Protein AF-A0A418GKV7-F1 (afdb_monomer)

Structure (mmCIF, N/CA/C/O backbone):
data_AF-A0A418GKV7-F1
#
_entry.id   AF-A0A418GKV7-F1
#
loop_
_atom_site.group_PDB
_atom_site.id
_atom_site.type_symbol
_atom_site.label_atom_id
_atom_site.label_alt_id
_atom_site.label_comp_id
_atom_site.label_asym_id
_atom_site.label_entity_id
_atom_site.label_seq_id
_atom_site.pdbx_PDB_ins_code
_atom_site.Cartn_x
_atom_site.Cartn_y
_atom_site.Cartn_z
_atom_site.occupancy
_atom_site.B_iso_or_equiv
_atom_site.auth_seq_id
_atom_site.auth_comp_id
_atom_site.auth_asym_id
_atom_site.auth_atom_id
_atom_site.pdbx_PDB_model_num
ATOM 1 N N . VAL A 1 1 ? -2.988 7.170 10.129 1.00 97.88 1 VAL A N 1
ATOM 2 C CA . VAL A 1 1 ? -1.529 7.357 9.919 1.00 97.88 1 VAL A CA 1
ATOM 3 C C . VAL A 1 1 ? -0.896 5.989 9.785 1.00 97.88 1 VAL A C 1
ATOM 5 O O . VAL A 1 1 ? -1.300 5.103 10.531 1.00 97.88 1 VAL A O 1
ATOM 8 N N . VAL A 1 2 ? 0.037 5.816 8.848 1.00 98.38 2 VAL A N 1
ATOM 9 C CA . VAL A 1 2 ? 0.701 4.531 8.588 1.00 98.38 2 VAL A CA 1
ATOM 10 C C . VAL A 1 2 ? 2.217 4.700 8.484 1.00 98.38 2 VAL A C 1
ATOM 12 O O . VAL A 1 2 ? 2.697 5.777 8.138 1.00 98.38 2 VAL A O 1
ATOM 15 N N . HIS A 1 3 ? 2.953 3.642 8.810 1.00 98.31 3 HIS A N 1
ATOM 16 C CA . HIS A 1 3 ? 4.384 3.502 8.544 1.00 98.31 3 HIS A CA 1
ATOM 17 C C . HIS A 1 3 ? 4.727 2.019 8.407 1.00 98.31 3 HIS A C 1
ATOM 19 O O . HIS A 1 3 ? 4.265 1.203 9.211 1.00 98.31 3 HIS A O 1
ATOM 25 N N . SER A 1 4 ? 5.554 1.657 7.429 1.00 97.44 4 SER A N 1
ATOM 26 C CA . SER A 1 4 ? 5.876 0.257 7.164 1.00 97.44 4 SER A CA 1
ATOM 27 C C . SER A 1 4 ? 7.286 0.091 6.617 1.00 97.44 4 SER A C 1
ATOM 29 O O . SER A 1 4 ? 7.594 0.610 5.554 1.00 97.44 4 SER A O 1
ATOM 31 N N . GLY A 1 5 ? 8.156 -0.631 7.330 1.00 92.12 5 GLY A N 1
ATOM 32 C CA . GLY A 1 5 ? 9.451 -1.069 6.786 1.00 92.12 5 GLY A CA 1
ATOM 33 C C . GLY A 1 5 ? 10.395 0.035 6.284 1.00 92.12 5 GLY A C 1
ATOM 34 O O . GLY A 1 5 ? 11.292 -0.256 5.505 1.00 92.12 5 GLY A O 1
ATOM 35 N N . GLY A 1 6 ? 10.218 1.291 6.709 1.00 93.75 6 GLY A N 1
ATOM 36 C CA . GLY A 1 6 ? 10.964 2.441 6.172 1.00 93.75 6 GLY A CA 1
ATOM 37 C C . GLY A 1 6 ? 10.204 3.271 5.131 1.00 93.75 6 GLY A C 1
ATOM 38 O O . GLY A 1 6 ? 10.687 4.333 4.751 1.00 93.75 6 GLY A O 1
ATOM 39 N N . MET A 1 7 ? 9.009 2.838 4.735 1.00 94.69 7 MET A N 1
ATOM 40 C CA . MET A 1 7 ? 8.090 3.549 3.848 1.00 94.69 7 MET A CA 1
ATOM 41 C C . MET A 1 7 ? 7.012 4.308 4.639 1.00 94.69 7 MET A C 1
ATOM 43 O O . MET A 1 7 ? 6.664 3.958 5.775 1.00 94.69 7 MET A O 1
ATOM 47 N N . ASP A 1 8 ? 6.469 5.355 4.028 1.00 97.19 8 ASP A N 1
ATOM 48 C CA . ASP A 1 8 ? 5.392 6.220 4.524 1.00 97.19 8 ASP A CA 1
ATOM 49 C C . ASP A 1 8 ? 4.000 5.828 3.986 1.00 97.19 8 ASP A C 1
ATOM 51 O O . ASP A 1 8 ? 3.052 6.610 4.033 1.00 97.19 8 ASP A O 1
ATOM 55 N N . GLU A 1 9 ? 3.865 4.581 3.538 1.00 97.75 9 GLU A N 1
ATOM 56 C CA . GLU A 1 9 ? 2.659 3.978 2.963 1.00 97.75 9 GLU A CA 1
ATOM 57 C C . GLU A 1 9 ? 2.362 2.601 3.587 1.00 97.75 9 GLU A C 1
ATOM 59 O O . GLU A 1 9 ? 3.161 2.059 4.363 1.00 97.75 9 GLU A O 1
ATOM 64 N N . VAL A 1 10 ? 1.207 2.015 3.252 1.00 97.81 10 VAL A N 1
ATOM 65 C CA . VAL A 1 10 ? 0.971 0.582 3.483 1.00 97.81 10 VAL A CA 1
ATOM 66 C C . VAL A 1 10 ? 1.885 -0.189 2.539 1.00 97.81 10 VAL A C 1
ATOM 68 O O . VAL A 1 10 ? 1.817 0.007 1.325 1.00 97.81 10 VAL A O 1
ATOM 71 N N . SER A 1 11 ? 2.726 -1.070 3.080 1.00 95.12 11 SER A N 1
ATOM 72 C CA . SER A 1 11 ? 3.658 -1.859 2.272 1.00 95.12 11 SER A CA 1
ATOM 73 C C . SER A 1 11 ? 3.319 -3.349 2.286 1.00 95.12 11 SER A C 1
ATOM 75 O O . SER A 1 11 ? 2.726 -3.861 3.234 1.00 95.12 11 SER A O 1
ATOM 77 N N . LEU A 1 12 ? 3.719 -4.050 1.220 1.00 96.06 12 LEU A N 1
ATOM 78 C CA . LEU A 1 12 ? 3.553 -5.503 1.086 1.00 96.06 12 LEU A CA 1
ATOM 79 C C . LEU A 1 12 ? 4.825 -6.293 1.423 1.00 96.06 12 LEU A C 1
ATOM 81 O O . LEU A 1 12 ? 4.793 -7.520 1.425 1.00 96.06 12 LEU A O 1
ATOM 85 N N . HIS A 1 13 ? 5.943 -5.615 1.689 1.00 95.25 13 HIS A N 1
ATOM 86 C CA . HIS A 1 13 ? 7.227 -6.254 2.000 1.00 95.25 13 HIS A CA 1
ATOM 87 C C . HIS A 1 13 ? 7.515 -6.304 3.509 1.00 95.25 13 HIS A C 1
ATOM 89 O O . HIS A 1 13 ? 8.423 -7.013 3.944 1.00 95.25 13 HIS A O 1
ATOM 95 N N . ALA A 1 14 ? 6.757 -5.556 4.316 1.00 96.38 14 ALA A N 1
ATOM 96 C CA . ALA A 1 14 ? 6.881 -5.506 5.765 1.00 96.38 14 ALA A CA 1
ATOM 97 C C . ALA A 1 14 ? 5.514 -5.245 6.423 1.00 96.38 14 ALA A C 1
ATOM 99 O O . ALA A 1 14 ? 4.620 -4.684 5.789 1.00 96.38 14 ALA A O 1
ATOM 100 N N . PRO A 1 15 ? 5.334 -5.588 7.710 1.00 97.94 15 PRO A N 1
ATOM 101 C CA . PRO A 1 15 ? 4.144 -5.183 8.446 1.00 97.94 15 PRO A CA 1
ATOM 102 C C . PRO A 1 15 ? 3.974 -3.656 8.477 1.00 97.94 15 PRO A C 1
ATOM 104 O O . PRO A 1 15 ? 4.946 -2.902 8.584 1.00 97.94 15 PRO A O 1
ATOM 107 N N . THR A 1 16 ? 2.733 -3.187 8.416 1.00 98.56 16 THR A N 1
ATOM 108 C CA . THR A 1 16 ? 2.362 -1.772 8.508 1.00 98.56 16 THR A CA 1
ATOM 109 C C . THR A 1 16 ? 1.851 -1.462 9.907 1.00 98.56 16 THR A C 1
ATOM 111 O O . THR A 1 16 ? 0.902 -2.081 10.376 1.00 98.56 16 THR A O 1
ATOM 114 N N . ILE A 1 17 ? 2.462 -0.489 10.579 1.00 98.56 17 ILE A N 1
ATOM 115 C CA . ILE A 1 17 ? 1.974 0.052 11.849 1.00 98.56 17 ILE A CA 1
ATOM 116 C C . ILE A 1 17 ? 0.948 1.137 11.532 1.00 98.56 17 ILE A C 1
ATOM 118 O O . ILE A 1 17 ? 1.238 2.067 10.777 1.00 98.56 17 ILE A O 1
ATOM 122 N N . VAL A 1 18 ? -0.236 1.032 12.128 1.00 98.69 18 VAL A N 1
ATOM 123 C CA . VAL A 1 18 ? -1.364 1.934 11.901 1.00 98.69 18 VAL A CA 1
ATOM 124 C C . VAL A 1 18 ? -1.748 2.622 13.205 1.00 98.69 18 VAL A C 1
ATOM 126 O O . VAL A 1 18 ? -1.851 1.984 14.251 1.00 98.69 18 VAL A O 1
ATOM 129 N N . ALA A 1 19 ? -1.998 3.926 13.123 1.00 98.56 19 ALA A N 1
ATOM 130 C CA . ALA A 1 19 ? -2.752 4.683 14.117 1.00 98.56 19 ALA A CA 1
ATOM 131 C C . ALA A 1 19 ? -3.995 5.270 13.432 1.00 98.56 19 ALA A C 1
ATOM 133 O O . ALA A 1 19 ? -3.887 6.172 12.589 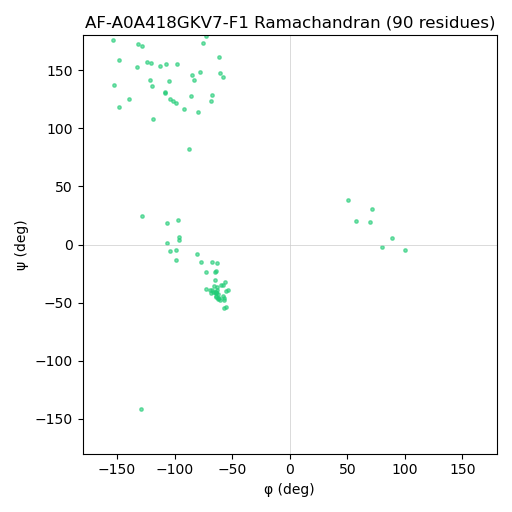1.00 98.56 19 ALA A O 1
ATOM 134 N N . GLU A 1 20 ? -5.162 4.722 13.756 1.00 98.12 20 GLU A N 1
ATOM 135 C CA . GLU A 1 20 ? -6.461 5.078 13.184 1.00 98.12 20 GLU A CA 1
ATOM 136 C C . GLU A 1 20 ? -7.246 5.932 14.181 1.00 98.12 20 GLU A C 1
ATOM 138 O O . GLU A 1 20 ? -7.440 5.520 15.321 1.00 98.12 20 GLU A O 1
ATOM 143 N N . LEU A 1 21 ? -7.695 7.113 13.749 1.00 97.94 21 LEU A N 1
ATOM 144 C CA . LEU A 1 21 ? -8.657 7.926 14.490 1.00 97.94 21 LEU A CA 1
ATOM 145 C C . LEU A 1 21 ? -10.060 7.559 14.006 1.00 97.94 21 LEU A C 1
ATOM 147 O O . LEU A 1 21 ? -10.383 7.795 12.844 1.00 97.94 21 LEU A O 1
ATOM 151 N N . HIS A 1 22 ? -10.883 7.024 14.899 1.00 94.50 22 HIS A N 1
ATOM 152 C CA . HIS A 1 22 ? -12.255 6.630 14.610 1.00 94.50 22 HIS A CA 1
ATOM 153 C C . HIS A 1 22 ? -13.144 7.013 15.795 1.00 94.50 22 HIS A C 1
ATOM 155 O O . HIS A 1 22 ? -12.831 6.675 16.935 1.00 94.50 22 HIS A O 1
ATOM 161 N N . ASP A 1 23 ? -14.205 7.778 15.534 1.00 94.88 23 ASP A N 1
ATOM 162 C CA . ASP A 1 23 ? -15.148 8.275 16.548 1.00 94.88 23 ASP A CA 1
ATOM 163 C C . ASP A 1 23 ? -14.492 8.960 17.763 1.00 94.88 23 ASP A C 1
ATOM 165 O O . ASP A 1 23 ? -14.930 8.837 18.904 1.00 94.88 23 ASP A O 1
ATOM 169 N N . GLY A 1 24 ? -13.423 9.724 17.514 1.00 97.19 24 GLY A N 1
ATOM 170 C CA . GLY A 1 24 ? -12.697 10.463 18.553 1.00 97.19 24 GLY A CA 1
ATOM 171 C C . GLY A 1 24 ? -11.707 9.622 19.364 1.00 97.19 24 GLY A C 1
ATOM 172 O O . GLY A 1 24 ? -10.981 10.179 20.188 1.00 97.19 24 GLY A O 1
ATOM 173 N N . GLU A 1 25 ? -11.615 8.317 19.103 1.00 98.06 25 GLU A N 1
ATOM 174 C CA . GLU A 1 25 ? -10.645 7.414 19.718 1.00 98.06 25 GLU A CA 1
ATOM 175 C C . GLU A 1 25 ? -9.525 7.058 18.739 1.00 98.06 25 GLU A C 1
ATOM 177 O O . GLU A 1 25 ? -9.759 6.833 17.551 1.00 98.06 25 GLU A O 1
ATOM 182 N N . ILE A 1 26 ? -8.290 6.980 19.242 1.00 98.38 26 ILE A N 1
ATOM 183 C CA . ILE A 1 26 ? -7.152 6.493 18.458 1.00 98.38 26 ILE A CA 1
ATOM 184 C C . ILE A 1 26 ? -6.909 5.030 18.809 1.00 98.38 26 ILE A C 1
ATOM 186 O O . ILE A 1 26 ? -6.623 4.702 19.962 1.00 98.38 26 ILE A O 1
ATOM 190 N N . LYS A 1 27 ? -6.970 4.162 17.801 1.00 97.50 27 LYS A N 1
ATOM 191 C CA . LYS A 1 27 ? -6.610 2.747 17.905 1.00 97.50 27 LYS A CA 1
ATOM 192 C C . LYS A 1 27 ? -5.306 2.504 17.159 1.00 97.50 27 LYS A C 1
ATOM 194 O O . LYS A 1 27 ? -5.158 2.912 16.007 1.00 97.50 27 LYS A O 1
ATOM 199 N N . SER A 1 28 ? -4.377 1.824 17.820 1.00 98.31 28 SER A N 1
ATOM 200 C CA . SER A 1 28 ? -3.098 1.429 17.232 1.00 98.31 28 SER A CA 1
ATOM 201 C C . SER A 1 28 ? -3.076 -0.073 16.997 1.00 98.31 28 SER A C 1
ATOM 203 O O . SER A 1 28 ? -3.389 -0.842 17.906 1.00 98.31 28 SER A O 1
ATOM 205 N N . TYR A 1 29 ? -2.701 -0.490 15.795 1.00 98.25 29 TYR A N 1
ATOM 206 C CA . TYR A 1 29 ? -2.620 -1.897 15.406 1.00 98.25 29 TYR A CA 1
ATOM 207 C C . TYR A 1 29 ? -1.591 -2.096 14.292 1.00 98.25 29 TYR A C 1
ATOM 209 O O . TYR A 1 29 ? -0.976 -1.143 13.809 1.00 98.25 29 TYR A O 1
ATOM 217 N N . GLN A 1 30 ? -1.370 -3.352 13.920 1.00 98.38 30 GLN A N 1
ATOM 218 C CA . GLN A 1 30 ? -0.473 -3.737 12.842 1.00 98.38 30 GLN A CA 1
ATOM 219 C C . GLN A 1 30 ? -1.252 -4.519 11.787 1.00 98.38 30 GLN A C 1
ATOM 221 O O . GLN A 1 30 ? -2.120 -5.311 12.140 1.00 98.38 30 GLN A O 1
ATOM 226 N N . LEU A 1 31 ? -0.926 -4.278 10.520 1.00 98.31 31 LEU A N 1
ATOM 227 C CA . LEU A 1 31 ? -1.442 -5.006 9.366 1.00 98.31 31 LEU A CA 1
ATOM 228 C C . LEU A 1 31 ? -0.293 -5.649 8.588 1.00 98.31 31 LEU A C 1
ATOM 230 O O . LEU A 1 31 ? 0.850 -5.191 8.628 1.00 98.31 31 LEU A O 1
ATOM 234 N N . THR A 1 32 ? -0.613 -6.692 7.847 1.00 98.12 32 THR A N 1
ATOM 235 C CA . THR A 1 32 ? 0.256 -7.453 6.952 1.00 98.12 32 THR A CA 1
ATOM 236 C C . THR A 1 32 ? -0.404 -7.571 5.578 1.00 98.12 32 THR A C 1
ATOM 238 O O . THR A 1 32 ? -1.569 -7.218 5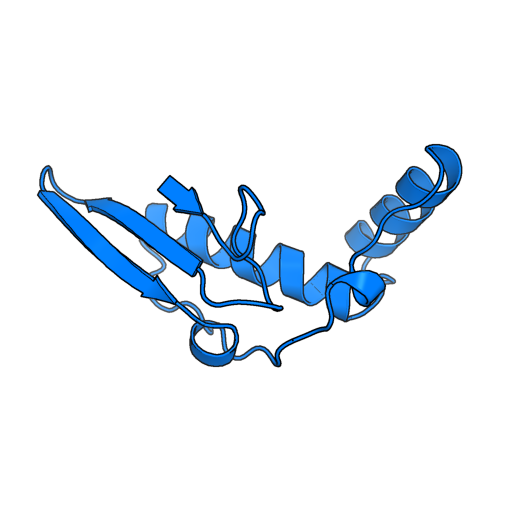.420 1.00 98.12 32 THR A O 1
ATOM 241 N N . ALA A 1 33 ? 0.316 -8.071 4.569 1.00 97.56 33 ALA A N 1
ATOM 242 C CA . ALA A 1 33 ? -0.262 -8.283 3.237 1.00 97.56 33 ALA A CA 1
ATOM 243 C C . ALA A 1 33 ? -1.488 -9.223 3.269 1.00 97.56 33 ALA A C 1
ATOM 245 O O . ALA A 1 33 ? -2.459 -9.000 2.547 1.00 97.56 33 ALA A O 1
ATOM 246 N N . GLU A 1 34 ? -1.469 -10.225 4.153 1.00 97.88 34 GLU A N 1
ATOM 247 C CA . GLU A 1 34 ? -2.541 -11.217 4.296 1.00 97.88 34 GLU A CA 1
ATOM 248 C C . GLU A 1 34 ? -3.857 -10.595 4.787 1.00 97.88 34 GLU A C 1
ATOM 250 O O . GLU A 1 34 ? -4.931 -11.037 4.377 1.00 97.88 34 GLU A O 1
ATOM 255 N N . ASP A 1 35 ? -3.797 -9.524 5.585 1.00 98.19 35 ASP A N 1
ATOM 256 C CA . ASP A 1 35 ? -4.992 -8.806 6.054 1.00 98.19 35 ASP A CA 1
ATOM 257 C C . ASP A 1 35 ? -5.772 -8.155 4.896 1.00 98.19 35 ASP A C 1
ATOM 259 O O . ASP A 1 35 ? -6.980 -7.962 5.000 1.00 98.19 35 ASP A O 1
ATOM 263 N N . PHE A 1 36 ? -5.105 -7.894 3.766 1.00 98.06 36 PHE A N 1
ATOM 264 C CA . PHE A 1 36 ? -5.706 -7.400 2.520 1.00 98.06 36 PHE A CA 1
ATOM 265 C C . PHE A 1 36 ? -6.025 -8.521 1.516 1.00 98.06 36 PHE A C 1
ATOM 267 O O . PHE A 1 36 ? -6.414 -8.246 0.385 1.00 98.06 36 PHE A O 1
ATOM 274 N N . GLY A 1 37 ? -5.808 -9.791 1.879 1.00 97.62 37 GLY A N 1
ATOM 275 C CA . GLY A 1 37 ? -5.946 -10.919 0.953 1.00 97.62 37 GLY A CA 1
ATOM 276 C C . GLY A 1 37 ? -4.860 -10.955 -0.131 1.00 97.62 37 GLY A C 1
ATOM 277 O O . GLY A 1 37 ? -5.038 -11.594 -1.167 1.00 97.62 37 GLY A O 1
ATOM 278 N N . LEU A 1 38 ? -3.734 -10.268 0.091 1.00 97.50 38 LEU A N 1
ATOM 279 C CA . LEU A 1 38 ? -2.627 -10.148 -0.855 1.00 97.50 38 LEU A CA 1
ATOM 280 C C . LEU A 1 38 ? -1.423 -10.978 -0.403 1.00 97.50 38 LEU A C 1
ATOM 282 O O . LEU A 1 38 ? -1.209 -11.238 0.780 1.00 97.50 38 LEU A O 1
ATOM 286 N N . THR A 1 39 ? -0.586 -11.366 -1.361 1.00 95.56 39 THR A N 1
ATOM 287 C CA . THR A 1 39 ? 0.705 -11.994 -1.065 1.00 95.56 39 THR A CA 1
ATOM 288 C C . THR A 1 39 ? 1.778 -10.933 -0.810 1.00 95.56 39 THR A C 1
ATOM 290 O O . THR A 1 39 ? 1.774 -9.902 -1.489 1.00 95.56 39 THR A O 1
ATOM 293 N N . PRO A 1 40 ? 2.744 -11.183 0.091 1.00 96.31 40 PRO A N 1
ATOM 294 C CA . PRO A 1 40 ? 3.906 -10.317 0.236 1.00 96.31 40 PRO A CA 1
ATOM 295 C C . PRO A 1 40 ? 4.733 -10.223 -1.054 1.00 96.31 40 PRO A C 1
ATOM 297 O O . PRO A 1 40 ? 4.850 -11.201 -1.795 1.00 96.31 40 PRO A O 1
ATOM 300 N N . TYR A 1 41 ? 5.351 -9.066 -1.286 1.00 96.00 41 TYR A N 1
ATOM 301 C CA . TYR A 1 41 ? 6.280 -8.822 -2.398 1.00 96.00 41 TYR A CA 1
ATOM 302 C C . TYR A 1 41 ? 7.624 -8.318 -1.875 1.00 96.00 41 TYR A C 1
ATOM 304 O O . TYR A 1 41 ? 7.698 -7.748 -0.789 1.00 96.00 41 TYR A O 1
ATOM 312 N N . HIS A 1 42 ? 8.690 -8.492 -2.653 1.00 94.62 42 HIS A N 1
ATOM 313 C CA . HIS A 1 42 ? 9.985 -7.888 -2.352 1.00 94.62 42 HIS A CA 1
ATOM 314 C C . HIS A 1 42 ? 10.003 -6.402 -2.726 1.00 94.62 42 HIS A C 1
ATOM 316 O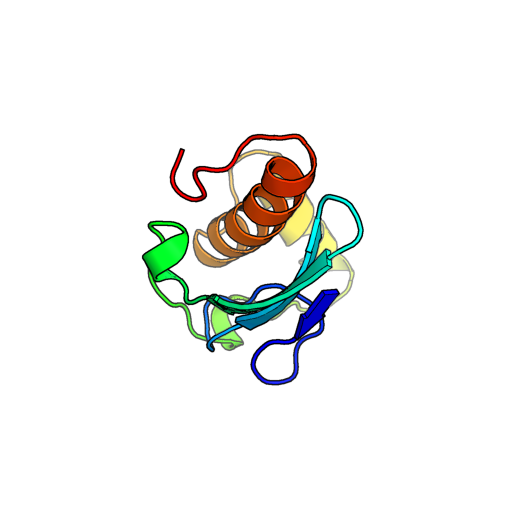 O . HIS A 1 42 ? 9.360 -5.987 -3.692 1.00 94.62 42 HIS A O 1
ATOM 322 N N . GLN A 1 43 ? 10.767 -5.597 -1.985 1.00 90.94 43 GLN A N 1
ATOM 323 C CA . GLN A 1 43 ? 10.845 -4.150 -2.201 1.00 90.94 43 GLN A CA 1
ATOM 324 C C . GLN A 1 43 ? 11.340 -3.801 -3.614 1.00 90.94 43 GLN A C 1
ATOM 326 O O . GLN A 1 43 ? 10.853 -2.854 -4.226 1.00 90.94 43 GLN A O 1
ATOM 331 N N . GLU A 1 44 ? 12.249 -4.597 -4.176 1.00 94.25 44 GLU A N 1
ATOM 332 C CA . GLU A 1 44 ? 12.795 -4.401 -5.520 1.00 94.25 44 GLU A CA 1
ATOM 333 C C . GLU A 1 44 ? 11.737 -4.556 -6.622 1.00 94.25 44 GLU A C 1
ATOM 335 O O . GLU A 1 44 ? 11.895 -3.996 -7.702 1.00 94.25 44 GLU A O 1
ATOM 340 N N . GLN A 1 45 ? 10.643 -5.281 -6.359 1.00 94.62 45 GLN A N 1
ATOM 341 C CA . GLN A 1 45 ? 9.535 -5.446 -7.311 1.00 94.62 45 GLN A CA 1
ATOM 342 C C . GLN A 1 45 ? 8.628 -4.211 -7.391 1.00 94.62 45 GLN A C 1
ATOM 344 O O . GLN A 1 45 ? 7.822 -4.116 -8.312 1.00 94.62 45 GLN A O 1
ATOM 349 N N . LEU A 1 46 ? 8.745 -3.302 -6.420 1.00 92.44 46 LEU A N 1
ATOM 350 C CA . LEU A 1 46 ? 8.018 -2.033 -6.333 1.00 92.44 46 LEU A CA 1
ATOM 351 C C . LEU A 1 46 ? 8.923 -0.834 -6.641 1.00 92.44 46 LEU A C 1
ATOM 353 O O . LEU A 1 46 ? 8.496 0.316 -6.545 1.00 92.44 46 LEU A O 1
ATOM 357 N N . ALA A 1 47 ? 10.194 -1.089 -6.954 1.00 93.62 47 ALA A N 1
ATOM 358 C CA . ALA A 1 47 ? 11.148 -0.037 -7.229 1.00 93.62 47 ALA A CA 1
ATOM 359 C C . ALA A 1 47 ? 10.782 0.685 -8.532 1.00 93.62 47 ALA A C 1
ATOM 361 O O . ALA A 1 47 ? 10.605 0.069 -9.584 1.00 93.62 47 ALA A O 1
ATOM 362 N N . GLY A 1 48 ? 10.717 2.013 -8.457 1.00 94.62 48 GLY A N 1
ATOM 363 C CA . GLY A 1 48 ? 10.668 2.859 -9.642 1.00 94.62 48 GLY A CA 1
ATOM 364 C C . GLY A 1 48 ? 12.015 2.927 -10.368 1.00 94.62 48 GLY A C 1
ATOM 365 O O . GLY A 1 48 ? 13.026 2.373 -9.932 1.00 94.62 48 GLY A O 1
ATOM 366 N N . GLY A 1 49 ? 12.029 3.671 -11.468 1.00 96.75 49 GLY A N 1
ATOM 367 C CA . GLY A 1 49 ? 13.217 3.973 -12.260 1.00 96.75 49 GLY A CA 1
ATOM 368 C C . GLY A 1 49 ? 13.368 5.471 -12.521 1.00 96.75 49 GLY A C 1
ATOM 369 O O . GLY A 1 49 ? 13.095 6.320 -11.666 1.00 96.75 49 GLY A O 1
ATOM 370 N N . THR A 1 50 ? 13.804 5.798 -13.731 1.00 98.44 50 THR A N 1
ATOM 371 C CA . THR A 1 50 ? 13.835 7.161 -14.275 1.00 98.44 50 THR A CA 1
ATOM 372 C C . THR A 1 50 ? 12.428 7.774 -14.358 1.00 98.44 50 THR A C 1
ATOM 374 O O . THR A 1 50 ? 11.427 7.052 -14.341 1.00 98.44 50 THR A O 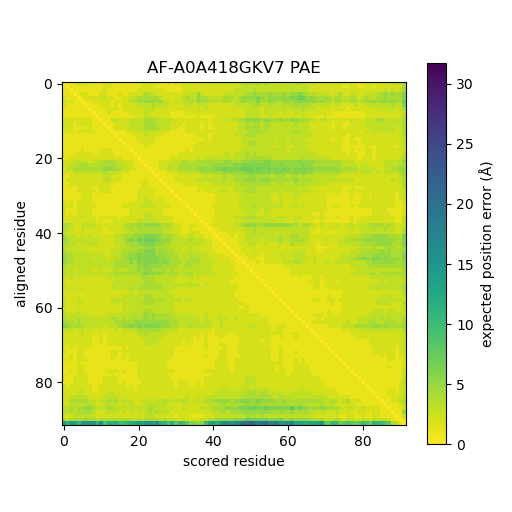1
ATOM 377 N N . PRO A 1 51 ? 12.298 9.110 -14.467 1.00 98.50 51 PRO A N 1
ATOM 378 C CA . PRO A 1 51 ? 10.996 9.757 -14.632 1.00 98.50 51 PRO A CA 1
ATOM 379 C C . PRO A 1 51 ? 10.171 9.209 -15.810 1.00 98.50 51 PRO A C 1
ATOM 381 O O . PRO A 1 51 ? 8.959 9.034 -15.683 1.00 98.50 51 PRO A O 1
ATOM 384 N N . GLU A 1 52 ? 10.814 8.908 -16.939 1.00 98.62 52 GLU A N 1
ATOM 385 C CA . GLU A 1 52 ? 10.169 8.346 -18.127 1.00 98.62 52 GLU A CA 1
ATOM 386 C C . GLU A 1 52 ? 9.678 6.915 -17.883 1.00 98.62 52 GLU A C 1
ATOM 388 O O . GLU A 1 52 ? 8.549 6.588 -18.249 1.00 98.62 52 GLU A O 1
ATOM 393 N N . GLU A 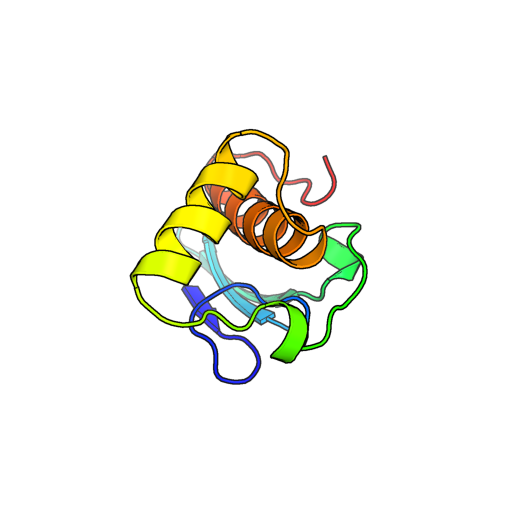1 53 ? 10.478 6.088 -17.206 1.00 98.12 53 GLU A N 1
ATOM 394 C CA . GLU A 1 53 ? 10.073 4.737 -16.804 1.00 98.12 53 GLU A CA 1
ATOM 395 C C . GLU A 1 53 ? 8.906 4.784 -15.812 1.00 98.12 53 GLU A C 1
ATOM 397 O O . GLU A 1 53 ? 7.921 4.071 -15.992 1.00 98.12 53 GLU A O 1
ATOM 402 N N . ASN A 1 54 ? 8.954 5.676 -14.819 1.00 98.38 54 ASN A N 1
ATOM 403 C CA . ASN A 1 54 ? 7.878 5.841 -13.837 1.00 98.38 54 ASN A CA 1
ATOM 404 C C . ASN A 1 54 ? 6.569 6.296 -14.493 1.00 98.38 54 ASN A C 1
ATOM 406 O O . ASN A 1 54 ? 5.499 5.803 -14.134 1.00 98.38 54 ASN A O 1
ATOM 410 N N . ARG A 1 55 ? 6.638 7.189 -15.493 1.00 98.44 55 ARG A N 1
ATOM 411 C CA . ARG A 1 55 ? 5.473 7.572 -16.306 1.00 98.44 55 ARG A CA 1
ATOM 412 C C . ARG A 1 55 ? 4.854 6.347 -16.973 1.00 98.44 55 ARG A C 1
ATOM 414 O O . ARG A 1 55 ? 3.633 6.189 -16.938 1.00 98.44 55 ARG A O 1
ATOM 421 N N . ASP A 1 56 ? 5.672 5.501 -17.589 1.00 98.44 56 ASP A N 1
ATOM 422 C CA . ASP A 1 56 ? 5.190 4.342 -18.339 1.00 98.44 56 ASP A CA 1
ATOM 423 C C . ASP A 1 56 ? 4.662 3.240 -17.407 1.00 98.44 56 ASP A C 1
ATOM 425 O O . ASP A 1 56 ? 3.617 2.653 -17.695 1.00 98.44 56 ASP A O 1
ATOM 429 N N . ILE A 1 57 ? 5.312 3.009 -16.260 1.00 98.12 57 ILE A N 1
ATOM 430 C CA . ILE A 1 57 ? 4.829 2.118 -15.191 1.00 98.12 57 ILE A CA 1
ATOM 431 C C . ILE A 1 57 ? 3.448 2.576 -14.716 1.00 98.12 57 ILE A C 1
ATOM 433 O O . ILE A 1 57 ? 2.492 1.801 -14.775 1.00 98.12 57 ILE A O 1
ATOM 437 N N . LEU A 1 58 ? 3.317 3.846 -14.319 1.00 98.44 58 LEU A N 1
ATOM 438 C CA . LEU A 1 58 ? 2.061 4.386 -13.802 1.00 98.44 58 LEU A CA 1
ATOM 439 C C . LEU A 1 58 ? 0.953 4.375 -14.863 1.00 98.44 58 LEU A C 1
ATOM 441 O O . LEU A 1 58 ? -0.186 4.021 -14.568 1.00 98.44 58 LEU A O 1
ATOM 445 N N . THR A 1 59 ? 1.278 4.719 -16.112 1.00 98.44 59 THR A N 1
ATOM 446 C CA . THR A 1 59 ? 0.302 4.707 -17.214 1.00 98.44 59 THR A CA 1
ATOM 447 C C . THR A 1 59 ? -0.229 3.299 -17.463 1.00 98.44 59 THR A C 1
ATOM 449 O O . THR A 1 59 ? -1.439 3.117 -17.588 1.00 98.44 59 THR A O 1
ATOM 452 N N . ARG A 1 60 ? 0.653 2.291 -17.511 1.00 98.38 60 ARG A N 1
ATOM 453 C CA . ARG A 1 60 ? 0.250 0.887 -17.670 1.00 98.38 60 ARG A CA 1
ATOM 454 C C . ARG A 1 60 ? -0.617 0.419 -16.508 1.00 98.38 60 ARG A C 1
ATOM 456 O O . ARG A 1 60 ? -1.660 -0.183 -16.751 1.00 98.38 60 ARG A O 1
ATOM 463 N N . LEU A 1 61 ? -0.211 0.731 -15.279 1.00 98.44 61 LEU A N 1
ATOM 464 C CA . LEU A 1 61 ? -0.934 0.384 -14.058 1.00 98.44 61 LEU A CA 1
ATOM 465 C C . LEU A 1 61 ? -2.376 0.899 -14.089 1.00 98.44 61 LEU A C 1
ATOM 467 O O . LEU A 1 61 ? -3.318 0.119 -13.987 1.00 98.44 61 LEU A O 1
ATOM 471 N N . LEU A 1 62 ? -2.558 2.199 -14.331 1.00 98.25 62 LEU A N 1
ATOM 472 C CA . LEU A 1 62 ? -3.885 2.823 -14.367 1.00 98.25 62 LEU A CA 1
ATOM 473 C C . LEU A 1 62 ? -4.748 2.363 -15.557 1.00 98.25 62 LEU A C 1
ATOM 475 O O . LEU A 1 62 ? -5.958 2.575 -15.556 1.00 98.25 62 LEU A O 1
ATOM 479 N N . GLN A 1 63 ? -4.150 1.726 -16.567 1.00 98.38 63 GLN A N 1
ATOM 480 C CA . GLN A 1 63 ? -4.846 1.117 -17.705 1.00 98.38 63 GLN A CA 1
ATOM 481 C C . GLN A 1 63 ? -5.105 -0.391 -17.528 1.00 98.38 63 GLN A C 1
ATOM 483 O O . GLN A 1 63 ? -5.548 -1.037 -18.482 1.00 98.38 63 GLN A O 1
ATOM 488 N N . GLY A 1 64 ? -4.819 -0.961 -16.351 1.00 97.62 64 GLY A N 1
ATOM 489 C CA . GLY A 1 64 ? -5.004 -2.389 -16.063 1.00 97.62 64 GLY A CA 1
ATOM 490 C C . GLY A 1 64 ? -3.998 -3.295 -16.776 1.00 97.62 64 GLY A C 1
ATOM 491 O O . GLY A 1 64 ? -4.332 -4.405 -17.185 1.00 97.62 64 GLY A O 1
ATOM 492 N N . LYS A 1 65 ? -2.788 -2.785 -17.024 1.00 98.06 65 LYS A N 1
ATOM 493 C CA . LYS A 1 65 ? -1.665 -3.500 -17.657 1.00 98.06 65 LYS A CA 1
ATOM 494 C C . LYS A 1 65 ? -0.392 -3.389 -16.809 1.00 98.06 65 LYS A C 1
ATOM 496 O O . LYS A 1 65 ? 0.717 -3.396 -17.358 1.00 98.06 65 LYS A O 1
ATOM 501 N N . GLY A 1 66 ? -0.560 -3.160 -15.507 1.00 96.50 66 GLY A N 1
ATOM 502 C CA . GLY A 1 66 ? 0.530 -2.985 -14.562 1.00 96.50 66 GLY A CA 1
ATOM 503 C C . GLY A 1 66 ? 1.206 -4.306 -14.228 1.00 96.50 66 GLY A C 1
ATOM 504 O O . GLY A 1 66 ? 0.772 -5.382 -14.634 1.00 96.50 66 GLY A O 1
ATOM 505 N N . ASP A 1 67 ? 2.295 -4.210 -13.478 1.00 96.94 67 ASP A N 1
ATOM 506 C CA . ASP A 1 67 ? 2.904 -5.392 -12.881 1.00 96.94 67 ASP A CA 1
ATOM 507 C C . ASP A 1 67 ? 2.154 -5.707 -11.575 1.00 96.94 67 ASP A C 1
ATOM 509 O O . ASP A 1 67 ? 1.791 -4.790 -10.835 1.00 96.94 67 ASP A O 1
ATOM 513 N N . ALA A 1 68 ? 1.942 -6.991 -11.270 1.00 97.25 68 ALA A N 1
ATOM 514 C CA . ALA A 1 68 ? 1.081 -7.419 -10.160 1.00 97.25 68 ALA A CA 1
ATOM 515 C C . ALA A 1 68 ? 1.486 -6.839 -8.790 1.00 97.25 68 ALA A C 1
ATOM 517 O O . ALA A 1 68 ? 0.625 -6.554 -7.962 1.00 97.25 68 ALA A O 1
ATOM 518 N N . ALA A 1 69 ? 2.787 -6.617 -8.562 1.00 96.94 69 ALA A N 1
ATOM 519 C CA . ALA A 1 69 ? 3.282 -5.984 -7.341 1.00 96.94 69 ALA A CA 1
ATOM 520 C C . ALA A 1 69 ? 2.757 -4.543 -7.197 1.00 96.94 69 ALA A C 1
ATOM 522 O O . ALA A 1 69 ? 2.240 -4.179 -6.143 1.00 96.94 69 ALA A O 1
ATOM 523 N N . HIS A 1 70 ? 2.827 -3.745 -8.269 1.00 97.62 70 HIS A N 1
ATOM 524 C CA . HIS A 1 70 ? 2.327 -2.369 -8.283 1.00 97.62 70 HIS A CA 1
ATOM 525 C C . HIS A 1 70 ? 0.804 -2.314 -8.101 1.00 97.62 70 HIS A C 1
ATOM 527 O O . HIS A 1 70 ? 0.303 -1.477 -7.352 1.00 97.62 70 HIS A O 1
ATOM 533 N N . GLU A 1 71 ? 0.069 -3.226 -8.744 1.00 97.81 71 GLU A N 1
ATOM 534 C CA . GLU A 1 71 ? -1.386 -3.350 -8.581 1.00 97.81 71 GLU A CA 1
ATOM 535 C C . GLU A 1 71 ? -1.764 -3.671 -7.133 1.00 97.81 71 GLU A C 1
ATOM 537 O O . GLU A 1 71 ? -2.601 -2.984 -6.546 1.00 97.81 71 GLU A O 1
ATOM 542 N N . ALA A 1 72 ? -1.096 -4.653 -6.528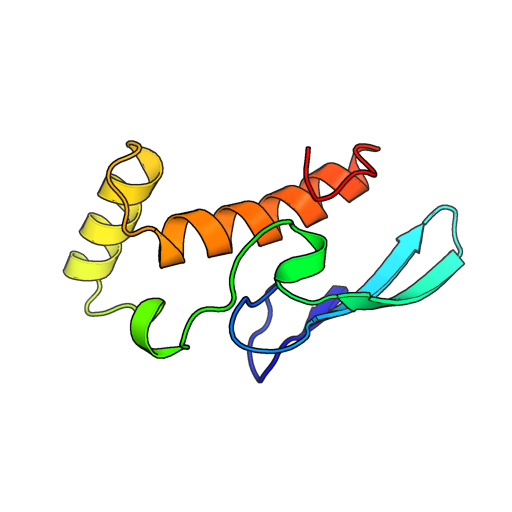 1.00 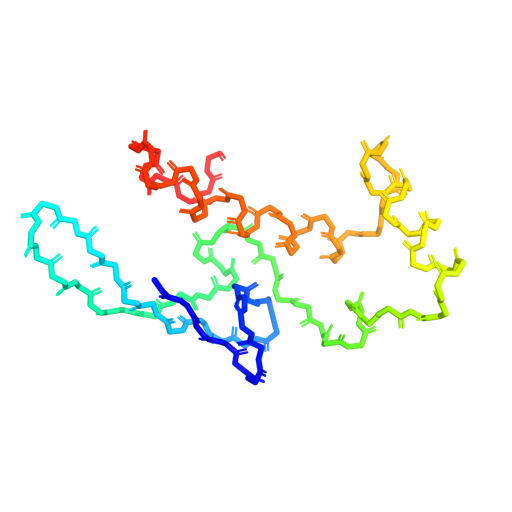97.88 72 ALA A N 1
ATOM 543 C CA . ALA A 1 72 ? -1.331 -5.048 -5.146 1.00 97.88 72 ALA A CA 1
ATOM 544 C C . ALA A 1 72 ? -0.988 -3.922 -4.152 1.00 97.88 72 ALA A C 1
ATOM 546 O O . ALA A 1 72 ? -1.741 -3.682 -3.208 1.00 97.88 72 ALA A O 1
ATOM 547 N N . ALA A 1 73 ? 0.120 -3.201 -4.360 1.00 97.50 73 ALA A N 1
ATOM 548 C CA . ALA A 1 73 ? 0.514 -2.096 -3.484 1.00 97.50 73 ALA A CA 1
ATOM 549 C C . ALA A 1 73 ? -0.508 -0.947 -3.512 1.00 97.50 73 ALA A C 1
ATOM 551 O O . ALA A 1 73 ? -0.874 -0.409 -2.461 1.00 97.50 73 ALA A O 1
ATOM 552 N N . VAL A 1 74 ? -1.025 -0.609 -4.700 1.00 98.12 74 VAL A N 1
ATOM 553 C CA . VAL A 1 74 ? -2.117 0.365 -4.830 1.00 98.12 74 VAL A CA 1
ATOM 554 C C . VAL A 1 74 ? -3.386 -0.153 -4.161 1.00 98.12 74 VAL A C 1
ATOM 556 O O . VAL A 1 74 ? -4.004 0.594 -3.404 1.00 98.12 74 VAL A O 1
ATOM 559 N N . ALA A 1 75 ? -3.755 -1.419 -4.378 1.00 98.19 75 ALA A N 1
ATOM 560 C CA . ALA A 1 75 ? -4.944 -2.016 -3.773 1.00 98.19 75 ALA A CA 1
ATOM 561 C C . ALA A 1 75 ? -4.920 -1.927 -2.237 1.00 98.19 75 ALA A C 1
ATOM 563 O O . ALA A 1 75 ? -5.897 -1.471 -1.648 1.00 98.19 75 ALA A O 1
ATOM 564 N N . ALA A 1 76 ? -3.797 -2.251 -1.590 1.00 98.25 76 ALA A N 1
ATOM 565 C CA . ALA A 1 76 ? -3.672 -2.177 -0.132 1.00 98.25 76 ALA A CA 1
ATOM 566 C C . ALA A 1 76 ? -3.838 -0.745 0.416 1.00 98.25 76 ALA A C 1
ATOM 568 O O . ALA A 1 76 ? -4.537 -0.517 1.407 1.00 98.25 76 ALA A O 1
ATOM 569 N N . ASN A 1 77 ? -3.239 0.249 -0.249 1.00 98.50 77 ASN A N 1
ATOM 570 C CA . ASN A 1 77 ? -3.373 1.651 0.158 1.00 98.50 77 ASN A CA 1
ATOM 571 C C . ASN A 1 77 ? -4.795 2.186 -0.084 1.00 98.50 77 ASN A C 1
ATOM 573 O O . ASN A 1 77 ? -5.339 2.907 0.757 1.00 98.50 77 ASN A O 1
ATOM 577 N N . VAL A 1 78 ? -5.428 1.801 -1.196 1.00 98.31 78 VAL A N 1
ATOM 578 C CA . VAL A 1 78 ? -6.821 2.160 -1.492 1.00 98.31 78 VAL A CA 1
ATOM 579 C C . VAL A 1 78 ? -7.786 1.482 -0.519 1.00 98.31 78 VAL A C 1
ATOM 581 O O . VAL A 1 78 ? -8.705 2.146 -0.050 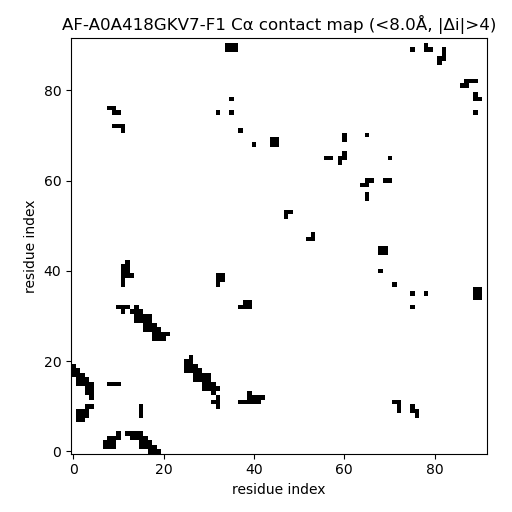1.00 98.31 78 VAL A O 1
ATOM 584 N N . ALA A 1 79 ? -7.569 0.222 -0.135 1.00 98.38 79 ALA A N 1
ATOM 585 C CA . ALA A 1 79 ? -8.390 -0.468 0.862 1.00 98.38 79 ALA A CA 1
ATOM 586 C C . ALA A 1 79 ? -8.391 0.277 2.210 1.00 98.38 79 ALA A C 1
ATOM 588 O O . ALA A 1 79 ? -9.452 0.540 2.778 1.00 98.38 79 ALA A O 1
ATOM 589 N N . MET A 1 80 ? -7.223 0.741 2.675 1.00 97.81 80 MET A N 1
ATOM 590 C CA . MET A 1 80 ? -7.146 1.586 3.875 1.00 97.81 80 MET A CA 1
ATOM 591 C C . MET A 1 80 ? -7.869 2.926 3.712 1.00 97.81 80 MET A C 1
ATOM 593 O O . MET A 1 80 ? -8.485 3.406 4.662 1.00 97.81 80 MET A O 1
ATOM 597 N N . LEU A 1 81 ? -7.830 3.532 2.524 1.00 98.19 81 LEU A N 1
ATOM 598 C CA . LEU A 1 81 ? -8.597 4.746 2.242 1.00 98.19 81 LEU A CA 1
ATOM 599 C C . LEU A 1 81 ? -10.113 4.479 2.259 1.00 98.19 81 LEU A C 1
ATOM 601 O O . LEU A 1 81 ? -10.873 5.286 2.795 1.00 98.19 81 LEU A O 1
ATOM 605 N N . MET A 1 82 ? -10.560 3.354 1.702 1.00 98.00 82 MET A N 1
ATOM 606 C CA . MET A 1 82 ? -11.969 2.944 1.666 1.00 98.00 82 MET A CA 1
ATOM 607 C C . MET A 1 82 ? -12.509 2.646 3.069 1.00 98.00 82 MET A C 1
ATOM 609 O O . MET A 1 82 ? -13.642 3.020 3.379 1.00 98.00 82 MET A O 1
ATOM 613 N N . ARG A 1 83 ? -11.682 2.082 3.956 1.00 96.50 83 ARG A N 1
ATOM 614 C CA . ARG A 1 83 ? -12.005 1.893 5.377 1.00 96.50 83 ARG A CA 1
ATOM 615 C C . ARG A 1 83 ? -12.409 3.189 6.072 1.00 96.50 83 ARG A C 1
ATOM 617 O O . ARG A 1 83 ? -13.390 3.200 6.812 1.00 96.50 83 ARG A O 1
ATOM 624 N N . LEU A 1 84 ? -11.733 4.300 5.770 1.00 96.19 84 LEU A N 1
ATOM 625 C CA . LEU A 1 84 ? -12.098 5.621 6.304 1.00 96.19 84 LEU A CA 1
ATOM 626 C C . LEU A 1 84 ? -13.494 6.089 5.854 1.00 96.19 84 LEU A C 1
ATOM 628 O O . LEU A 1 84 ? -14.055 7.005 6.449 1.00 96.19 84 LEU A O 1
ATOM 632 N N . HIS A 1 85 ? -14.053 5.459 4.820 1.00 96.06 85 HIS A N 1
ATOM 633 C CA . HIS A 1 85 ? -15.376 5.730 4.263 1.00 96.06 85 HIS A CA 1
ATOM 634 C C . HIS A 1 85 ? -16.401 4.633 4.610 1.00 96.06 85 HIS A C 1
ATOM 636 O O . HIS A 1 85 ? -17.447 4.548 3.971 1.00 96.06 85 HIS A O 1
ATOM 642 N N . GLY A 1 86 ? -16.125 3.805 5.626 1.00 94.81 86 GLY A N 1
ATOM 643 C CA . GLY A 1 86 ? -17.056 2.797 6.148 1.00 94.81 86 GLY A CA 1
ATOM 644 C C . GLY A 1 86 ? -16.982 1.426 5.469 1.00 94.81 86 GLY A C 1
ATOM 645 O O . GLY A 1 86 ? -17.786 0.552 5.784 1.00 94.81 86 GLY A O 1
ATOM 646 N N . HIS A 1 87 ? -16.025 1.208 4.563 1.00 96.56 87 HIS A N 1
ATOM 647 C CA . HIS A 1 87 ? -15.755 -0.113 3.989 1.00 96.56 87 HIS A CA 1
ATOM 648 C C . HIS A 1 87 ? -14.765 -0.875 4.879 1.00 96.56 87 HIS A C 1
ATOM 650 O O . HIS A 1 87 ? -13.559 -0.839 4.660 1.00 96.56 87 HIS A O 1
ATOM 656 N N . GLU A 1 88 ? -15.270 -1.501 5.941 1.00 93.25 88 GLU A N 1
ATOM 657 C CA . GLU A 1 88 ? -14.421 -2.076 6.996 1.00 93.25 88 GLU A CA 1
ATOM 658 C C . GLU A 1 88 ? -13.675 -3.357 6.596 1.00 93.25 88 GLU A C 1
ATOM 660 O O . GLU A 1 88 ? -12.646 -3.658 7.207 1.00 93.25 88 GLU A O 1
ATOM 665 N N . ASP A 1 89 ? -14.181 -4.089 5.599 1.00 95.75 89 ASP A N 1
ATOM 666 C CA . ASP A 1 89 ? -13.550 -5.295 5.059 1.00 95.75 89 ASP A CA 1
ATOM 667 C C . ASP A 1 89 ? -12.420 -4.920 4.093 1.00 95.75 89 ASP A C 1
ATOM 669 O O . ASP A 1 89 ? -12.656 -4.330 3.039 1.00 95.75 89 ASP A O 1
ATOM 673 N N . LEU A 1 90 ? -11.188 -5.257 4.474 1.00 96.38 90 LEU A N 1
ATOM 674 C CA . LEU A 1 90 ? -9.981 -4.945 3.709 1.00 96.38 90 LEU A CA 1
ATOM 675 C C . LEU A 1 90 ? -9.721 -5.926 2.552 1.00 96.38 90 LEU A C 1
ATOM 677 O O . LEU A 1 90 ? -8.813 -5.670 1.762 1.00 96.38 90 LEU A O 1
ATOM 681 N N . GLN A 1 91 ? -10.483 -7.022 2.451 1.00 94.19 91 GLN A N 1
ATOM 682 C CA . GLN A 1 91 ? -10.349 -8.040 1.397 1.00 94.19 91 GLN A CA 1
ATOM 683 C C . GLN A 1 91 ? -11.433 -7.950 0.308 1.00 94.19 91 GLN A C 1
ATOM 685 O O . G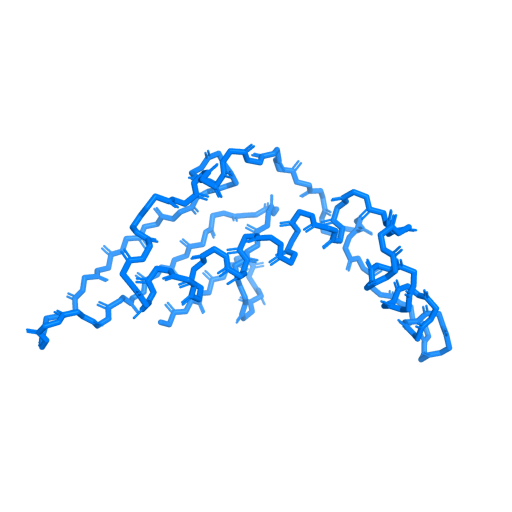LN A 1 91 ? -11.391 -8.723 -0.652 1.00 94.19 91 GLN A O 1
ATOM 690 N N . ALA A 1 92 ? -12.420 -7.067 0.489 1.00 68.25 92 ALA A N 1
ATOM 691 C CA . ALA A 1 92 ? -13.605 -6.954 -0.362 1.00 68.25 92 ALA A CA 1
ATOM 692 C C . ALA A 1 92 ? -13.357 -6.268 -1.716 1.00 68.25 92 ALA A C 1
ATOM 694 O O . ALA A 1 92 ? -12.477 -5.382 -1.808 1.00 68.25 92 ALA A O 1
#

Foldseek 3Di:
DKDFPNDPACALQGKIWDFDQDPNDTDTDIDHLVQLVHHRDDPVQVDADDPVRNVVQVVCQVVVNHDVRNVSRVLQRVLVVVVVVVNVRNND

Radius of gyration: 14.04 Å; Cα contacts (8 Å, |Δi|>4): 120; chains: 1; bounding box: 31×22×38 Å

Organism: Escherichia coli (NCBI:txid562)

Mean predicted aligned error: 2.42 Å

Solvent-accessible surface area (backbone atoms only — not comparable to full-atom values): 5286 Å² total; per-residue (Å²): 90,56,36,14,84,90,43,82,41,62,40,39,65,34,56,19,43,36,46,46,79,55,98,91,42,79,49,74,53,75,47,46,28,64,66,42,72,40,76,68,43,62,67,78,70,65,57,78,69,55,76,69,53,40,51,52,51,52,54,30,38,80,68,77,63,44,57,70,54,52,52,50,41,50,49,52,43,48,34,60,56,41,34,79,72,72,44,78,64,48,62,116

Sequence (92 aa):
VVHSGGMDEVSLHAPTIVAELHDGEIKSYQLTAEDFGLTPYHQEQLAGGTPEENRDILTRLLQGKGDAAHEAAVAANVAMLMRLHGHEDLQA

InterPro domains:
  IPR000312 Glycosyl transferase, family 3 [PF00591] (1-89)
  IPR005940 Anthranilate phosphoribosyl transferase [PTHR43285] (1-88)
  IPR035902 Nucleoside phosphorylase/phosphoribosyltransferase catalytic domain superfamily [G3DSA:3.40.1030.10] (1-92)
  IPR035902 Nucleoside phosphorylase/phosphoribosyltransferase catalytic domain superfamily [SSF52418] (1-91)

Nearest PDB structures (foldseek):
  1khd-assembly1_A  TM=9.993E-01  e=1.275E-12  Pectobacterium carotovorum
  1khd-assembly2_B  TM=9.997E-01  e=1.924E-12  Pectobacterium carotovorum
  1khd-assembly1_D  TM=9.961E-01  e=2.903E-12  Pectobacterium carotovorum
  1khd-assembly2_C  TM=9.967E-01  e=4.090E-12  Pectobacterium carotovorum
  1kgz-assembly1_A  TM=9.936E-01  e=1.225E-11  Pectobacterium carotovorum

Secondary structure (DSSP, 8-state):
-EEETTBSS--SSSPEEEEEEETTEEEEEEE-GGGGT-----GGGG---SHHHHHHHHHHHHTT-S-HHHHHHHHHHHHHHHHTTT---TT-

pLDDT: mean 96.72, std 3.43, range [68.25, 98.69]